Protein AF-A0A7J9D5D6-F1 (afdb_monomer_lite)

Secondary structure (DSSP, 8-state):
-HHHHHHHHHHHHHHHHHHHHHHHHHHHHHHHHHHHHHHHHHHHHHHHHHHHHHHHHHHHHHHHHHHHHHHHHHHHHHHHHHHHHHHHHHHHTT--------------------S-HHHHHHHHHHHHHHHHHTT---HHHHHHHHHHHHHHHHHTT-

Structure (mmCIF, N/CA/C/O backbone):
data_AF-A0A7J9D5D6-F1
#
_entry.id   AF-A0A7J9D5D6-F1
#
loop_
_atom_site.group_PDB
_atom_site.id
_atom_site.type_symbol
_atom_site.label_atom_id
_atom_site.label_alt_id
_atom_site.label_comp_id
_atom_site.label_asym_id
_atom_site.label_entity_id
_atom_site.label_seq_id
_atom_site.pdbx_PDB_ins_code
_atom_site.Cartn_x
_atom_site.Cartn_y
_atom_site.Cartn_z
_atom_site.occupancy
_atom_site.B_iso_or_equiv
_atom_site.auth_seq_id
_atom_site.auth_comp_id
_atom_site.auth_asym_id
_atom_site.auth_atom_id
_atom_site.pdbx_PDB_model_num
ATOM 1 N N . MET A 1 1 ? 45.156 4.021 -62.920 1.00 68.50 1 MET A N 1
ATOM 2 C CA . MET A 1 1 ? 44.769 5.184 -62.088 1.00 68.50 1 MET A CA 1
ATOM 3 C C . MET A 1 1 ? 43.267 5.137 -61.842 1.00 68.50 1 MET A C 1
ATOM 5 O O . MET A 1 1 ? 42.886 5.248 -60.689 1.00 68.50 1 MET A O 1
ATOM 9 N N . GLU A 1 2 ? 42.463 4.856 -62.876 1.00 79.81 2 GLU A N 1
ATOM 10 C CA . GLU A 1 2 ? 41.016 4.583 -62.776 1.00 79.81 2 GLU A CA 1
ATOM 11 C C . GLU A 1 2 ? 40.673 3.449 -61.789 1.00 79.81 2 GLU A C 1
ATOM 13 O O . GLU A 1 2 ? 39.944 3.683 -60.835 1.00 79.81 2 GLU A O 1
ATOM 18 N N . ASP A 1 3 ? 41.313 2.280 -61.910 1.00 87.81 3 ASP A N 1
ATOM 19 C CA . ASP A 1 3 ? 41.035 1.117 -61.040 1.00 87.81 3 ASP A CA 1
ATOM 20 C C . ASP A 1 3 ? 41.285 1.384 -59.542 1.00 87.81 3 ASP A C 1
ATOM 22 O O . ASP A 1 3 ? 40.641 0.809 -58.673 1.00 87.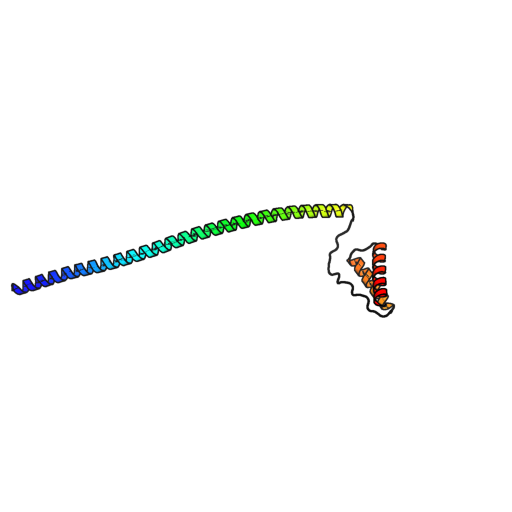81 3 ASP A O 1
ATOM 26 N N . ILE A 1 4 ? 42.231 2.274 -59.215 1.00 90.38 4 ILE A N 1
ATOM 27 C CA . ILE A 1 4 ? 42.529 2.645 -57.820 1.00 90.38 4 ILE A CA 1
ATOM 28 C C . ILE A 1 4 ? 41.413 3.524 -57.253 1.00 90.38 4 ILE A C 1
ATOM 30 O O . ILE A 1 4 ? 41.106 3.433 -56.068 1.00 90.38 4 ILE A O 1
ATOM 34 N N . LYS A 1 5 ? 40.817 4.372 -58.094 1.00 90.88 5 LYS A N 1
ATOM 35 C CA . LYS A 1 5 ? 39.723 5.255 -57.705 1.00 90.88 5 LYS A CA 1
ATOM 36 C C . LYS A 1 5 ? 38.448 4.457 -57.445 1.00 90.88 5 LYS A C 1
ATOM 38 O O . LYS A 1 5 ? 37.829 4.657 -56.415 1.00 90.88 5 LYS A O 1
ATOM 43 N N . GLU A 1 6 ? 38.137 3.492 -58.306 1.00 93.31 6 GLU A N 1
ATOM 44 C CA . GLU A 1 6 ? 36.998 2.587 -58.113 1.00 93.31 6 GLU A CA 1
ATOM 45 C C . GLU A 1 6 ? 37.116 1.780 -56.808 1.00 93.31 6 GLU A C 1
ATOM 47 O O . GLU A 1 6 ? 36.153 1.652 -56.054 1.00 93.31 6 GLU A O 1
ATOM 52 N N . VAL A 1 7 ? 38.322 1.295 -56.487 1.00 92.88 7 VAL A N 1
ATOM 53 C CA . VAL A 1 7 ? 38.584 0.622 -55.205 1.00 92.88 7 VAL A CA 1
ATOM 54 C C . VAL A 1 7 ? 38.430 1.580 -54.020 1.00 92.88 7 VAL A C 1
ATOM 56 O O . VAL A 1 7 ? 37.921 1.171 -52.978 1.00 92.88 7 VAL A O 1
ATOM 59 N N . LEU A 1 8 ? 38.863 2.838 -54.153 1.00 93.06 8 LEU A N 1
ATOM 60 C CA . LEU A 1 8 ? 38.735 3.845 -53.097 1.00 93.06 8 LEU A CA 1
ATOM 61 C C . LEU A 1 8 ? 37.264 4.192 -52.826 1.00 93.06 8 LEU A C 1
ATOM 63 O O . LEU A 1 8 ? 36.853 4.180 -51.668 1.00 93.06 8 LEU A O 1
ATOM 67 N N . ASP A 1 9 ? 36.485 4.420 -53.885 1.00 94.56 9 ASP A N 1
ATOM 68 C CA . ASP A 1 9 ? 35.054 4.727 -53.811 1.00 94.56 9 ASP A CA 1
ATOM 69 C C . ASP A 1 9 ? 34.297 3.562 -53.137 1.00 94.56 9 ASP A C 1
ATOM 71 O O . ASP A 1 9 ? 33.526 3.765 -52.200 1.00 94.56 9 ASP A O 1
ATOM 75 N N . GLY A 1 10 ? 34.613 2.312 -53.502 1.00 95.88 10 GLY A N 1
ATOM 76 C CA . GLY A 1 10 ? 34.020 1.132 -52.859 1.00 95.88 10 GLY A CA 1
ATOM 77 C C . GLY A 1 10 ? 34.381 0.970 -51.374 1.00 95.88 10 GLY A C 1
ATOM 78 O O . GLY A 1 10 ? 33.594 0.427 -50.593 1.00 95.88 10 GLY A O 1
ATOM 79 N N . VAL A 1 11 ? 35.559 1.441 -50.950 1.00 96.12 11 VAL A N 1
ATOM 80 C CA . VAL A 1 11 ? 35.945 1.472 -49.528 1.00 96.12 11 VAL A CA 1
ATOM 81 C C . VAL A 1 11 ? 35.191 2.571 -48.778 1.00 96.12 11 VAL A C 1
ATOM 83 O O . VAL A 1 11 ? 34.773 2.337 -47.644 1.00 96.12 11 VAL A O 1
ATOM 86 N N . GLU A 1 12 ? 34.994 3.740 -49.388 1.00 96.31 12 GLU A N 1
ATOM 87 C CA . GLU A 1 12 ? 34.241 4.852 -48.799 1.00 96.31 12 GLU A CA 1
ATOM 88 C C . GLU A 1 12 ? 32.774 4.467 -48.553 1.00 96.31 12 GLU A C 1
ATOM 90 O O . GLU A 1 12 ? 32.296 4.582 -47.421 1.00 96.31 12 GLU A O 1
ATOM 95 N N . ASP A 1 13 ? 32.119 3.857 -49.545 1.00 96.88 13 ASP A N 1
ATOM 96 C CA . ASP A 1 13 ? 30.754 3.328 -49.418 1.00 96.88 13 ASP A CA 1
ATOM 97 C C . ASP A 1 13 ? 30.643 2.273 -48.304 1.00 96.88 13 ASP A C 1
ATOM 99 O O . ASP A 1 13 ? 29.701 2.266 -47.505 1.00 96.88 13 ASP A O 1
ATOM 103 N N . CYS A 1 14 ? 31.633 1.379 -48.209 1.00 96.62 14 CYS A N 1
ATOM 104 C CA . CYS A 1 14 ? 31.679 0.352 -47.170 1.00 96.62 14 CYS A CA 1
ATOM 105 C C . CYS A 1 14 ? 31.800 0.966 -45.766 1.00 96.62 14 CYS A C 1
ATOM 107 O O . CYS A 1 14 ? 31.120 0.535 -44.828 1.00 96.62 14 CYS A O 1
ATOM 109 N N . ILE A 1 15 ? 32.635 2.000 -45.623 1.00 97.62 15 ILE A N 1
ATOM 110 C CA . ILE A 1 15 ? 32.805 2.740 -44.371 1.00 97.62 15 ILE A CA 1
ATOM 111 C C . ILE A 1 15 ? 31.499 3.433 -43.979 1.00 97.62 15 ILE A C 1
ATOM 113 O O . ILE A 1 15 ? 31.109 3.372 -42.811 1.00 97.62 15 ILE A O 1
ATOM 117 N N . ASP A 1 16 ? 30.817 4.082 -44.917 1.00 97.69 16 ASP A N 1
ATOM 118 C CA . ASP A 1 16 ? 29.585 4.811 -44.624 1.00 97.69 16 ASP A CA 1
ATOM 119 C C . ASP A 1 16 ? 28.424 3.882 -44.268 1.00 97.69 16 ASP A C 1
ATOM 121 O O . ASP A 1 16 ? 27.741 4.126 -43.265 1.00 97.69 16 ASP A O 1
ATOM 125 N N . ASN A 1 17 ? 28.288 2.752 -44.966 1.00 97.81 17 ASN A N 1
ATOM 126 C CA . ASN A 1 17 ? 27.352 1.697 -44.586 1.00 97.81 17 ASN A CA 1
ATOM 127 C C . ASN A 1 17 ? 27.656 1.147 -43.180 1.00 97.81 17 ASN A C 1
ATOM 129 O O . ASN A 1 17 ? 26.749 0.970 -42.366 1.00 97.81 17 ASN A O 1
ATOM 133 N N . TRP A 1 18 ? 28.930 0.918 -42.841 1.00 97.94 18 TRP A N 1
ATOM 134 C CA . TRP A 1 18 ? 29.288 0.430 -41.506 1.00 97.94 18 TRP A CA 1
ATOM 135 C C . TRP A 1 18 ? 28.998 1.458 -40.404 1.00 97.94 18 TRP A C 1
ATOM 137 O O . TRP A 1 18 ? 28.500 1.099 -39.333 1.00 97.94 18 TRP A O 1
ATOM 147 N N . LYS A 1 19 ? 29.238 2.752 -40.663 1.00 98.06 19 LYS A N 1
ATOM 148 C CA . LYS A 1 19 ? 28.855 3.831 -39.738 1.00 98.06 19 LYS A CA 1
ATOM 149 C C . LYS A 1 19 ? 27.345 3.854 -39.507 1.00 98.06 19 LYS A C 1
ATOM 151 O O . LYS A 1 19 ? 26.919 4.069 -38.374 1.00 98.06 19 LYS A O 1
ATOM 156 N N . GLU A 1 20 ? 26.544 3.671 -40.554 1.00 98.12 20 GLU A N 1
ATOM 157 C CA . GLU A 1 20 ? 25.084 3.631 -40.449 1.00 98.12 20 GLU A CA 1
ATOM 158 C C . GLU A 1 20 ? 24.611 2.427 -39.635 1.00 98.12 20 GLU A C 1
ATOM 160 O O . GLU A 1 20 ? 23.939 2.613 -38.621 1.00 98.12 20 GLU A O 1
ATOM 165 N N . GLN A 1 21 ? 25.086 1.224 -39.964 1.00 98.12 21 GLN A N 1
ATOM 166 C CA . GLN A 1 21 ? 24.773 0.010 -39.205 1.00 98.12 21 GLN A CA 1
ATOM 167 C C . GLN A 1 21 ? 25.162 0.127 -37.727 1.00 98.12 21 GLN A C 1
ATOM 169 O O . GLN A 1 21 ? 24.401 -0.276 -36.846 1.00 98.12 21 GLN A O 1
ATOM 174 N N . SER A 1 22 ? 26.331 0.704 -37.431 1.00 97.62 22 SER A N 1
ATOM 175 C CA . SER A 1 22 ? 26.756 0.925 -36.050 1.00 97.62 22 SER A CA 1
ATOM 176 C C . SER A 1 22 ? 25.849 1.918 -35.323 1.00 97.62 22 SER A C 1
ATOM 178 O O . SER A 1 22 ? 25.565 1.706 -34.142 1.00 97.62 22 SER A O 1
ATOM 180 N N . ARG A 1 23 ? 25.406 2.998 -35.981 1.00 98.50 23 ARG A N 1
ATOM 181 C CA . ARG A 1 23 ? 24.472 3.966 -35.381 1.00 98.50 23 ARG A CA 1
ATOM 182 C C . ARG A 1 23 ? 23.127 3.319 -35.089 1.00 98.50 23 ARG A C 1
ATOM 184 O O . ARG A 1 23 ? 22.619 3.479 -33.981 1.00 98.50 23 ARG A O 1
ATOM 191 N N . ASP A 1 24 ? 22.590 2.565 -36.039 1.00 98.44 24 ASP A N 1
ATOM 192 C CA . ASP A 1 24 ? 21.295 1.904 -35.896 1.00 98.44 24 ASP A CA 1
ATOM 193 C C . ASP A 1 24 ? 21.326 0.833 -34.810 1.00 98.44 24 ASP A C 1
ATOM 195 O O . ASP A 1 24 ? 20.423 0.774 -33.977 1.00 98.44 24 ASP A O 1
ATOM 199 N N . TYR A 1 25 ? 22.401 0.044 -34.744 1.00 98.38 25 TYR A N 1
ATOM 200 C CA . TYR A 1 25 ? 22.587 -0.940 -33.682 1.00 98.38 25 TYR A CA 1
ATOM 201 C C . TYR A 1 25 ? 22.614 -0.286 -32.295 1.00 98.38 25 TYR A C 1
ATOM 203 O O . TYR A 1 25 ? 21.920 -0.735 -31.379 1.00 98.38 25 TYR A O 1
ATOM 211 N N . VAL A 1 26 ? 23.386 0.796 -32.133 1.00 98.44 26 VAL A N 1
ATOM 212 C CA . VAL A 1 26 ? 23.458 1.534 -30.862 1.00 98.44 26 VAL A CA 1
ATOM 213 C C . VAL A 1 26 ? 22.099 2.126 -30.504 1.00 98.44 26 VAL A C 1
ATOM 215 O O . VAL A 1 26 ? 21.670 1.997 -29.359 1.00 98.44 26 VAL A O 1
ATOM 218 N N . LYS A 1 27 ? 21.403 2.723 -31.475 1.00 98.56 27 LYS A N 1
ATOM 219 C CA . LYS A 1 27 ? 20.076 3.304 -31.274 1.00 98.56 27 LYS A CA 1
ATOM 220 C C . LYS A 1 27 ? 19.064 2.247 -30.837 1.00 98.56 27 LYS A C 1
ATOM 222 O O . LYS A 1 27 ? 18.437 2.409 -29.800 1.00 98.56 27 LYS A O 1
ATOM 227 N N . MET A 1 28 ? 18.975 1.132 -31.559 1.00 98.38 28 MET A N 1
ATOM 228 C CA . MET A 1 28 ? 18.036 0.052 -31.254 1.00 98.38 28 MET A CA 1
ATOM 229 C C . MET A 1 28 ? 18.319 -0.593 -29.890 1.00 98.38 28 MET A C 1
ATOM 231 O O . MET A 1 28 ? 17.394 -0.908 -29.141 1.00 98.38 28 MET A O 1
ATOM 235 N N . SER A 1 29 ? 19.597 -0.761 -29.540 1.00 98.38 29 SER A N 1
ATOM 236 C CA . SER A 1 29 ? 20.006 -1.259 -28.223 1.00 98.38 29 SER A CA 1
ATOM 237 C C . SER A 1 29 ? 19.619 -0.291 -27.097 1.00 98.38 29 SER A C 1
ATOM 239 O O . SER A 1 29 ? 19.105 -0.716 -26.056 1.00 98.38 29 SER A O 1
ATOM 241 N N . LEU A 1 30 ? 19.823 1.013 -27.308 1.00 98.56 30 LEU A N 1
ATOM 242 C CA . LEU A 1 30 ? 19.474 2.045 -26.336 1.00 98.56 30 LEU A CA 1
ATOM 243 C C . LEU A 1 30 ? 17.958 2.159 -26.154 1.00 98.56 30 LEU A C 1
ATOM 245 O O . LEU A 1 30 ? 17.500 2.148 -25.015 1.00 98.56 30 LEU A O 1
ATOM 249 N N . ASP A 1 31 ? 17.198 2.189 -27.250 1.00 98.62 31 ASP A N 1
ATOM 250 C CA . ASP A 1 31 ? 15.733 2.229 -27.233 1.00 98.62 31 ASP A CA 1
ATOM 251 C C . ASP A 1 31 ? 15.177 1.005 -26.488 1.00 98.62 31 ASP A C 1
ATOM 253 O O . ASP A 1 31 ? 14.414 1.151 -25.535 1.00 98.62 31 ASP A O 1
ATOM 257 N N . SER A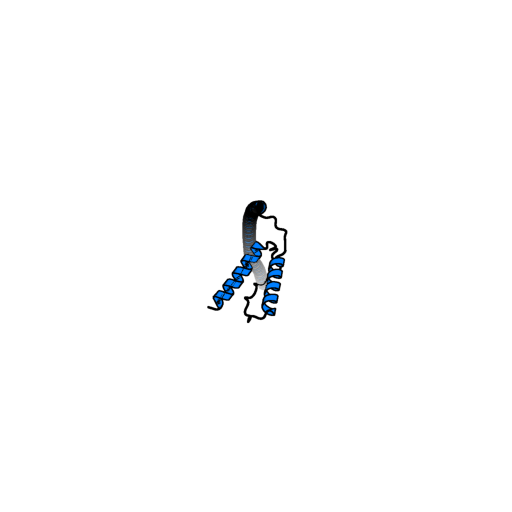 1 32 ? 15.666 -0.204 -26.799 1.00 98.50 32 SER A N 1
ATOM 258 C CA . SER A 1 32 ? 15.249 -1.424 -26.089 1.00 98.50 32 SER A CA 1
ATOM 259 C C . SER A 1 32 ? 15.588 -1.396 -24.595 1.00 98.50 32 SER A C 1
ATOM 261 O O . SER A 1 32 ? 14.826 -1.899 -23.765 1.00 98.50 32 SER A O 1
ATOM 263 N N . THR A 1 33 ? 16.741 -0.834 -24.229 1.00 98.38 33 THR A N 1
ATOM 264 C CA . THR A 1 33 ? 17.132 -0.694 -22.819 1.00 98.38 33 THR A CA 1
ATOM 265 C C . THR A 1 33 ? 16.248 0.326 -22.104 1.00 98.38 33 THR A C 1
ATOM 267 O O . THR A 1 33 ? 15.838 0.088 -20.967 1.00 98.38 33 THR A O 1
ATOM 270 N N . MET A 1 34 ? 15.918 1.431 -22.771 1.00 98.50 34 MET A N 1
ATOM 271 C CA . MET A 1 34 ? 15.042 2.471 -22.244 1.00 98.50 34 MET A CA 1
ATOM 272 C C . MET A 1 34 ? 13.615 1.955 -22.040 1.00 98.50 34 MET A C 1
ATOM 274 O O . MET A 1 34 ? 13.028 2.198 -20.987 1.00 98.50 34 MET A O 1
ATOM 278 N N . ASP A 1 35 ? 13.085 1.178 -22.984 1.00 98.56 35 ASP A N 1
ATOM 279 C CA . ASP A 1 35 ? 11.762 0.558 -22.869 1.00 98.56 35 ASP A CA 1
ATOM 280 C C . ASP A 1 35 ? 11.675 -0.357 -21.643 1.00 98.56 35 ASP A C 1
ATOM 282 O O . ASP A 1 35 ? 10.759 -0.228 -20.830 1.00 98.56 35 ASP A O 1
ATOM 286 N N . LYS A 1 36 ? 12.683 -1.217 -21.440 1.00 98.56 36 LYS A N 1
ATOM 287 C CA . LYS A 1 36 ? 12.758 -2.098 -20.261 1.00 98.56 36 LYS A CA 1
ATOM 288 C C . LYS A 1 36 ? 12.861 -1.313 -18.953 1.00 98.56 36 LYS A C 1
ATOM 290 O O . LYS A 1 36 ? 12.243 -1.691 -17.959 1.00 98.56 36 LYS A O 1
ATOM 295 N N . LEU A 1 37 ? 13.642 -0.230 -18.929 1.00 98.62 37 LEU A N 1
ATOM 296 C CA . LEU A 1 37 ? 13.745 0.638 -17.753 1.00 98.62 37 LEU A CA 1
ATOM 297 C C . LEU A 1 37 ? 12.413 1.316 -17.438 1.00 98.62 37 LEU A C 1
ATOM 299 O O . LEU A 1 37 ? 12.008 1.341 -16.278 1.00 98.62 37 LEU A O 1
ATOM 303 N N . ASN A 1 38 ? 11.718 1.822 -18.455 1.00 98.69 38 ASN A N 1
ATOM 304 C CA . ASN A 1 38 ? 10.407 2.442 -18.298 1.00 98.69 38 ASN A CA 1
ATOM 305 C C . ASN A 1 38 ? 9.366 1.441 -17.791 1.00 98.69 38 ASN A C 1
ATOM 307 O O . ASN A 1 38 ? 8.590 1.770 -16.894 1.00 98.69 38 ASN A O 1
ATOM 311 N N . GLU A 1 39 ? 9.357 0.219 -18.324 1.00 98.62 39 GLU A N 1
ATOM 312 C CA . GLU A 1 39 ? 8.472 -0.853 -17.863 1.00 98.62 39 GLU A CA 1
ATOM 313 C C . GLU A 1 39 ? 8.721 -1.179 -16.385 1.00 98.62 39 GLU A C 1
ATOM 315 O O . GLU A 1 39 ? 7.791 -1.152 -15.575 1.00 98.62 39 GLU A O 1
ATOM 320 N N . LEU A 1 40 ? 9.984 -1.402 -16.003 1.00 98.56 40 LEU A N 1
ATOM 321 C CA . LEU A 1 40 ? 10.358 -1.676 -14.615 1.00 98.56 40 LEU A CA 1
ATOM 322 C C . LEU A 1 40 ? 9.998 -0.515 -13.686 1.00 98.56 40 LEU A C 1
ATOM 324 O O . LEU A 1 40 ? 9.435 -0.743 -12.614 1.00 98.56 40 LEU A O 1
ATOM 328 N N . PHE A 1 41 ? 10.295 0.719 -14.093 1.00 98.62 41 PHE A N 1
ATOM 329 C CA . PHE A 1 41 ? 10.003 1.911 -13.305 1.00 98.62 41 PHE A CA 1
ATOM 330 C C . PHE A 1 41 ? 8.501 2.076 -13.075 1.00 98.62 41 PHE A C 1
ATOM 332 O O . PHE A 1 41 ? 8.074 2.293 -11.942 1.00 98.62 41 PHE A O 1
ATOM 339 N N . ASN A 1 42 ? 7.690 1.907 -14.120 1.00 98.50 42 ASN A N 1
ATOM 340 C CA . ASN A 1 42 ? 6.237 1.984 -14.012 1.00 98.50 42 ASN A CA 1
ATOM 341 C C . ASN A 1 42 ? 5.667 0.864 -13.143 1.00 98.50 42 ASN A C 1
ATOM 343 O O . ASN A 1 42 ? 4.917 1.157 -12.221 1.00 98.50 42 ASN A O 1
ATOM 347 N N . SER A 1 43 ? 6.109 -0.381 -13.338 1.00 98.62 43 SER A N 1
ATOM 348 C CA . SER A 1 43 ? 5.712 -1.505 -12.479 1.00 98.62 43 SER A CA 1
ATOM 349 C C . SER A 1 43 ? 6.054 -1.247 -11.005 1.00 98.62 43 SER A C 1
ATOM 351 O O . SER A 1 43 ? 5.258 -1.535 -10.113 1.00 98.62 43 SER A O 1
ATOM 353 N N . HIS A 1 44 ? 7.236 -0.696 -10.717 1.00 98.50 44 HIS A N 1
ATOM 354 C CA . HIS A 1 44 ? 7.614 -0.340 -9.348 1.00 98.50 44 HIS A CA 1
ATOM 355 C C . HIS A 1 44 ? 6.764 0.800 -8.787 1.00 98.50 44 HIS A C 1
ATOM 357 O O . HIS A 1 44 ? 6.332 0.715 -7.640 1.00 98.50 44 HIS A O 1
ATOM 363 N N . ARG A 1 45 ? 6.513 1.843 -9.585 1.00 98.69 45 ARG A N 1
ATOM 364 C CA . ARG A 1 45 ? 5.640 2.966 -9.227 1.00 98.69 45 ARG A CA 1
ATOM 365 C C . ARG A 1 45 ? 4.231 2.475 -8.885 1.00 98.69 45 ARG A C 1
ATOM 367 O O . ARG A 1 45 ? 3.717 2.849 -7.837 1.00 98.69 45 ARG A O 1
ATOM 374 N N . ASP A 1 46 ? 3.652 1.608 -9.711 1.00 98.62 46 ASP A N 1
ATOM 375 C CA . ASP A 1 46 ? 2.306 1.059 -9.509 1.00 98.62 46 ASP A CA 1
ATOM 376 C C . ASP A 1 46 ? 2.235 0.211 -8.228 1.00 98.62 46 ASP A C 1
ATOM 378 O O . ASP A 1 46 ? 1.387 0.455 -7.375 1.00 98.62 46 ASP A O 1
ATOM 382 N N . LYS A 1 47 ? 3.206 -0.685 -8.000 1.00 98.69 47 LYS A N 1
ATOM 383 C CA . LYS A 1 47 ? 3.297 -1.460 -6.745 1.00 98.69 47 LYS A CA 1
ATOM 384 C C . LYS A 1 47 ? 3.432 -0.580 -5.503 1.00 98.69 47 LYS A C 1
ATOM 386 O O . LYS A 1 47 ? 2.992 -0.963 -4.419 1.00 98.69 47 LYS A O 1
ATOM 391 N N . LEU A 1 48 ? 4.110 0.561 -5.621 1.00 98.62 48 LEU A N 1
ATOM 392 C CA . LEU A 1 48 ? 4.292 1.485 -4.506 1.00 98.62 48 LEU A CA 1
ATOM 393 C C . LEU A 1 48 ? 2.989 2.229 -4.188 1.00 98.62 48 LEU A C 1
ATOM 395 O O . LEU A 1 48 ? 2.680 2.396 -3.011 1.00 98.62 48 LEU A O 1
ATOM 399 N N . LEU A 1 49 ? 2.218 2.597 -5.217 1.00 98.56 49 LEU A N 1
ATOM 400 C CA . LEU A 1 49 ? 0.873 3.158 -5.068 1.00 98.56 49 LEU A CA 1
ATOM 401 C C . LEU A 1 49 ? -0.075 2.151 -4.407 1.00 98.56 49 LEU A C 1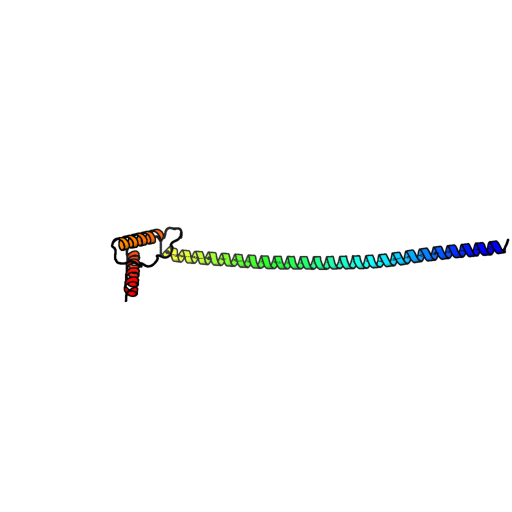
ATOM 403 O O . LEU A 1 49 ? -0.644 2.463 -3.369 1.00 98.56 49 LEU A O 1
ATOM 407 N N . GLU A 1 50 ? -0.139 0.912 -4.904 1.00 98.62 50 GLU A N 1
ATOM 408 C CA . GLU A 1 50 ? -0.982 -0.145 -4.318 1.00 98.62 50 GLU A CA 1
ATOM 409 C C . GLU A 1 50 ? -0.666 -0.394 -2.836 1.00 98.62 50 GLU A C 1
ATOM 411 O O . GLU A 1 50 ? -1.561 -0.551 -2.004 1.00 98.62 50 GLU A O 1
ATOM 416 N N . ARG A 1 51 ? 0.62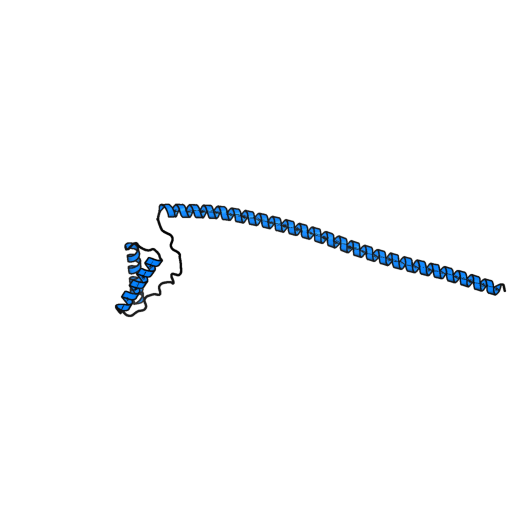4 -0.413 -2.476 1.00 98.62 51 ARG A N 1
ATOM 417 C CA . ARG A 1 51 ? 1.051 -0.551 -1.076 1.00 98.62 51 ARG A CA 1
ATOM 418 C C . ARG A 1 51 ? 0.649 0.645 -0.223 1.00 98.62 51 ARG A C 1
ATOM 420 O O . ARG A 1 51 ? 0.366 0.452 0.957 1.00 98.62 51 ARG A O 1
ATOM 427 N N . ASN A 1 52 ? 0.682 1.850 -0.784 1.00 98.62 52 ASN A N 1
ATOM 428 C CA . ASN A 1 52 ? 0.293 3.060 -0.075 1.00 98.62 52 ASN A CA 1
ATOM 429 C C . ASN A 1 52 ? -1.214 3.057 0.209 1.00 98.62 52 ASN A C 1
ATOM 431 O O . ASN A 1 52 ? -1.607 3.251 1.356 1.00 98.62 52 ASN A O 1
ATOM 435 N N . ASP A 1 53 ? -2.026 2.711 -0.790 1.00 98.62 53 ASP A N 1
ATOM 436 C CA . ASP A 1 53 ? -3.480 2.580 -0.651 1.00 98.62 53 ASP A CA 1
ATOM 437 C C . ASP A 1 53 ? -3.846 1.494 0.375 1.00 98.62 53 ASP A C 1
ATOM 439 O O . ASP A 1 53 ? -4.702 1.690 1.240 1.00 98.62 53 ASP A O 1
ATOM 443 N N . ALA A 1 54 ? -3.151 0.350 0.342 1.00 98.69 54 ALA A N 1
ATOM 444 C CA . ALA A 1 54 ? -3.347 -0.718 1.320 1.00 98.69 54 ALA A CA 1
ATOM 445 C C . ALA A 1 54 ? -2.984 -0.279 2.749 1.00 98.69 54 ALA A C 1
ATOM 447 O O . ALA A 1 54 ? -3.678 -0.638 3.702 1.00 98.69 54 ALA A O 1
ATOM 448 N N . LEU A 1 55 ? -1.907 0.494 2.912 1.00 98.69 55 LEU A N 1
ATOM 449 C CA . LEU A 1 55 ? -1.485 1.010 4.212 1.00 98.69 55 LEU A CA 1
ATOM 450 C C . LEU A 1 55 ? -2.480 2.038 4.758 1.00 98.69 55 LEU A C 1
ATOM 452 O O . LEU A 1 55 ? -2.811 1.991 5.942 1.00 98.69 55 LEU A O 1
ATOM 456 N N . GLU A 1 56 ? -2.995 2.919 3.902 1.00 98.62 56 GLU A N 1
ATOM 457 C CA . GLU A 1 56 ? -4.041 3.874 4.265 1.00 98.62 56 GLU A CA 1
ATOM 458 C C . GLU A 1 56 ? -5.318 3.151 4.717 1.00 98.62 56 GLU A C 1
ATOM 460 O O . GLU A 1 56 ? -5.849 3.446 5.790 1.00 98.62 56 GLU A O 1
ATOM 465 N N . ALA A 1 57 ? -5.747 2.121 3.982 1.00 98.62 57 ALA A N 1
ATOM 466 C CA . ALA A 1 57 ? -6.895 1.302 4.362 1.00 98.62 57 ALA A CA 1
ATOM 467 C C . ALA A 1 57 ? -6.693 0.593 5.716 1.00 98.62 57 ALA A C 1
ATOM 469 O O . ALA A 1 57 ? -7.597 0.583 6.555 1.00 98.62 57 ALA A O 1
ATOM 470 N N . MET A 1 58 ? -5.503 0.033 5.967 1.00 98.62 58 MET A N 1
ATOM 471 C CA . MET A 1 58 ? -5.178 -0.578 7.263 1.00 98.62 58 MET A CA 1
ATOM 472 C C . MET A 1 58 ? -5.199 0.446 8.400 1.00 98.62 58 MET A C 1
ATOM 474 O O . MET A 1 58 ? -5.697 0.144 9.484 1.00 98.62 58 MET A O 1
ATOM 478 N N . MET A 1 59 ? -4.690 1.656 8.163 1.00 98.56 59 MET A N 1
ATOM 479 C CA . MET A 1 59 ? -4.691 2.730 9.153 1.00 98.56 59 MET A CA 1
ATOM 480 C C . MET A 1 59 ? -6.115 3.185 9.490 1.00 98.56 59 MET A C 1
ATOM 482 O O . MET A 1 59 ? -6.431 3.352 10.668 1.00 98.56 59 MET A O 1
ATOM 486 N N . MET A 1 60 ? -6.990 3.318 8.489 1.00 98.31 60 MET A N 1
ATOM 487 C CA . MET A 1 60 ? -8.407 3.623 8.707 1.00 98.31 60 MET A CA 1
ATOM 488 C C . MET A 1 60 ? -9.102 2.527 9.521 1.00 98.31 60 MET A C 1
ATOM 490 O O . MET A 1 60 ? -9.769 2.832 10.507 1.00 98.31 60 MET A O 1
ATOM 494 N N . ALA A 1 61 ? -8.899 1.254 9.167 1.00 98.56 61 ALA A N 1
ATOM 495 C CA . ALA A 1 61 ? -9.489 0.127 9.890 1.00 98.56 61 ALA A CA 1
ATOM 496 C C . ALA A 1 61 ? -9.004 0.047 11.348 1.00 98.56 61 ALA A C 1
ATOM 498 O O . ALA A 1 61 ? -9.798 -0.196 12.258 1.00 98.56 61 ALA A O 1
ATOM 499 N N . LEU A 1 62 ? -7.709 0.285 11.585 1.00 98.50 62 LEU A N 1
ATOM 500 C CA . LEU A 1 62 ? -7.140 0.327 12.931 1.00 98.50 62 LEU A CA 1
ATOM 501 C C . LEU A 1 62 ? -7.719 1.483 13.750 1.00 98.50 62 LEU A C 1
ATOM 503 O O . LEU A 1 62 ? -8.051 1.295 14.921 1.00 98.50 62 LEU A O 1
ATOM 507 N N . ASN A 1 63 ? -7.843 2.667 13.148 1.00 98.31 63 ASN A N 1
ATOM 508 C CA . ASN A 1 63 ? -8.404 3.833 13.818 1.00 98.31 63 ASN A CA 1
ATOM 509 C C . ASN A 1 63 ? -9.873 3.601 14.197 1.00 98.31 63 ASN A C 1
ATOM 511 O O . ASN A 1 63 ? -10.242 3.818 15.347 1.00 98.31 63 ASN A O 1
ATOM 515 N N . GLU A 1 64 ? -10.678 3.069 13.274 1.00 98.19 64 GLU A N 1
ATOM 516 C CA . GLU A 1 64 ? -12.082 2.725 13.522 1.00 98.19 64 GLU A CA 1
ATOM 517 C C . GLU A 1 64 ? -12.220 1.700 14.658 1.00 98.19 64 GLU A C 1
ATOM 519 O O . GLU A 1 64 ? -12.963 1.913 15.616 1.00 98.19 64 GLU A O 1
ATOM 524 N N . GLY A 1 65 ? -11.437 0.615 14.616 1.00 98.31 65 GLY A N 1
ATOM 525 C CA . GLY A 1 65 ? -11.432 -0.397 15.675 1.00 98.31 65 GLY A CA 1
ATOM 526 C C . GLY A 1 65 ? -10.996 0.161 17.034 1.00 98.31 65 GLY A C 1
ATOM 527 O O . GLY A 1 65 ? -11.563 -0.197 18.070 1.00 98.31 65 GLY A O 1
ATOM 528 N N . THR A 1 66 ? -10.029 1.080 17.038 1.00 98.19 66 THR A N 1
ATOM 529 C CA . THR A 1 66 ? -9.567 1.760 18.256 1.00 98.19 66 THR A CA 1
ATOM 530 C C . THR A 1 66 ? -10.658 2.665 18.824 1.00 98.19 66 THR A C 1
ATOM 532 O O . THR A 1 66 ? -10.915 2.620 20.028 1.00 98.19 66 THR A O 1
ATOM 535 N N . MET A 1 67 ? -11.345 3.441 17.980 1.00 98.38 67 MET A N 1
ATOM 536 C CA . MET A 1 67 ? -12.457 4.300 18.397 1.00 98.38 67 MET A CA 1
ATOM 537 C C . MET A 1 67 ? -13.616 3.478 18.965 1.00 98.38 67 MET A C 1
ATOM 539 O O . MET A 1 67 ? -14.076 3.769 20.067 1.00 98.38 67 MET A O 1
ATOM 543 N N . ALA A 1 68 ? -14.022 2.406 18.280 1.00 98.25 68 ALA A N 1
ATOM 544 C CA . ALA A 1 68 ? -15.078 1.511 18.749 1.00 98.25 68 ALA A CA 1
ATOM 545 C C . ALA A 1 68 ? -14.739 0.879 20.111 1.00 98.25 68 ALA A C 1
ATOM 547 O O . ALA A 1 68 ? -15.565 0.880 21.023 1.00 98.25 68 ALA A O 1
ATOM 548 N N . THR A 1 69 ? -13.502 0.400 20.279 1.00 98.31 69 THR A N 1
ATOM 549 C CA . THR A 1 69 ? -13.035 -0.179 21.551 1.00 98.31 69 THR A CA 1
ATOM 550 C C . THR A 1 69 ? -13.002 0.867 22.663 1.00 98.31 69 THR A C 1
ATOM 552 O O . THR A 1 69 ? -13.423 0.590 23.782 1.00 98.31 69 THR A O 1
ATOM 555 N N . THR A 1 70 ? -12.538 2.080 22.355 1.00 98.31 70 THR A N 1
ATOM 556 C CA . THR A 1 70 ? -12.489 3.186 23.321 1.00 98.31 70 THR A CA 1
ATOM 557 C C . THR A 1 70 ? -13.894 3.556 23.789 1.00 98.31 70 THR A C 1
ATOM 559 O O . THR A 1 70 ? -14.113 3.671 24.990 1.00 98.31 70 THR A O 1
ATOM 562 N N . MET A 1 71 ? -14.860 3.662 22.870 1.00 97.81 71 MET A N 1
ATOM 563 C CA . MET A 1 71 ? -16.256 3.938 23.219 1.00 97.81 71 MET A CA 1
ATOM 564 C C . MET A 1 71 ? -16.856 2.832 24.088 1.00 97.81 71 MET A C 1
ATOM 566 O O . MET A 1 71 ? -17.456 3.133 25.115 1.00 97.81 71 MET A O 1
ATOM 570 N N . ALA A 1 72 ? -16.654 1.563 23.720 1.00 98.06 72 ALA A N 1
ATOM 571 C CA . ALA A 1 72 ? -17.145 0.433 24.505 1.00 98.06 72 ALA A CA 1
ATOM 572 C C . ALA A 1 72 ? -16.571 0.439 25.930 1.00 98.06 72 ALA A C 1
ATOM 574 O O . ALA A 1 72 ? -17.318 0.283 26.892 1.00 98.06 72 ALA A O 1
ATOM 575 N N . LEU A 1 73 ? -15.263 0.678 26.076 1.00 98.25 73 LEU A N 1
ATOM 576 C CA . LEU A 1 73 ? -14.623 0.777 27.387 1.00 98.25 73 LEU A CA 1
ATOM 577 C C . LEU A 1 73 ? -15.181 1.945 28.207 1.00 98.25 73 LEU A C 1
ATOM 579 O O . LEU A 1 73 ? -15.515 1.743 29.371 1.00 98.25 73 LEU A O 1
ATOM 583 N N . SER A 1 74 ? -15.340 3.131 27.611 1.00 98.06 74 SER A N 1
ATOM 584 C CA . SER A 1 74 ? -15.954 4.281 28.288 1.00 98.06 74 SER A CA 1
ATOM 585 C C . SER A 1 74 ? -17.357 3.958 28.805 1.00 98.06 74 SER A C 1
ATOM 587 O O . SER A 1 74 ? -17.629 4.206 29.974 1.00 98.06 74 SER A O 1
ATOM 589 N N . THR A 1 75 ? -18.207 3.321 27.995 1.00 97.94 75 THR A N 1
ATOM 590 C CA . THR A 1 75 ? -19.546 2.895 28.433 1.00 97.94 75 THR A CA 1
ATOM 591 C C . THR A 1 75 ? -19.483 1.894 29.586 1.00 97.94 75 THR A C 1
ATOM 593 O O . THR A 1 75 ? -20.185 2.065 30.577 1.00 97.94 75 THR A O 1
ATOM 596 N N . THR A 1 76 ? -18.608 0.884 29.520 1.00 97.94 76 THR A N 1
ATOM 597 C CA . THR A 1 76 ? -18.479 -0.087 30.623 1.00 97.94 76 THR A CA 1
ATOM 598 C C . THR A 1 76 ? -17.966 0.546 31.916 1.00 97.94 76 THR A C 1
ATOM 600 O O . THR A 1 76 ? -18.362 0.127 32.999 1.00 97.94 76 THR A O 1
ATOM 603 N N . ILE A 1 77 ? -17.096 1.558 31.823 1.00 97.94 77 ILE A N 1
ATOM 604 C CA . ILE A 1 77 ? -16.617 2.302 32.993 1.00 97.94 77 ILE A CA 1
ATOM 605 C C . ILE A 1 77 ? -17.781 3.067 33.625 1.00 97.94 77 ILE A C 1
ATOM 607 O O . ILE A 1 77 ? -17.976 2.948 34.829 1.00 97.94 77 ILE A O 1
ATOM 611 N N . GLU A 1 78 ? -18.583 3.778 32.830 1.00 97.25 78 GLU A N 1
ATOM 612 C CA . GLU A 1 78 ? -19.766 4.499 33.322 1.00 97.25 78 GLU A CA 1
ATOM 613 C C . GLU A 1 78 ? -20.770 3.552 34.008 1.00 97.25 78 GLU A C 1
ATOM 615 O O . GLU A 1 78 ? -21.265 3.850 35.095 1.00 97.25 78 GLU A O 1
ATOM 620 N N . GLU A 1 79 ? -21.038 2.382 33.421 1.00 96.69 79 GLU A N 1
ATOM 621 C CA . GLU A 1 79 ? -21.918 1.363 34.014 1.00 96.69 79 GLU A CA 1
ATOM 622 C C . GLU A 1 79 ? -21.383 0.845 35.360 1.00 96.69 79 GLU A C 1
ATOM 624 O O . GLU A 1 79 ? -22.132 0.766 36.339 1.00 96.69 79 GLU A O 1
ATOM 629 N N . LEU A 1 80 ? -20.083 0.542 35.434 1.00 96.81 80 LEU A N 1
ATOM 630 C CA . LEU A 1 80 ? -19.434 0.078 36.663 1.00 96.81 80 LEU A CA 1
ATOM 631 C C . LEU A 1 80 ? -19.401 1.159 37.747 1.00 96.81 80 LEU A C 1
ATOM 633 O O . LEU A 1 80 ? -19.581 0.849 38.925 1.00 96.81 80 LEU A O 1
ATOM 637 N N . GLU A 1 81 ? -19.192 2.424 37.379 1.00 96.50 81 GLU A N 1
ATOM 638 C CA . GLU A 1 81 ? -19.259 3.553 38.311 1.00 96.50 81 GLU A CA 1
ATOM 639 C C . GLU A 1 81 ? -20.665 3.694 38.917 1.00 96.50 81 GLU A C 1
ATOM 641 O O . GLU A 1 81 ? -20.800 3.906 40.127 1.00 96.50 81 GLU A O 1
ATOM 646 N N . VAL A 1 82 ? -21.718 3.499 38.113 1.00 95.75 82 VAL A N 1
ATOM 647 C CA . VAL A 1 82 ? -23.112 3.490 38.589 1.00 95.75 82 VAL A CA 1
ATOM 648 C C . VAL A 1 82 ? -23.380 2.303 39.523 1.00 95.75 82 VAL A C 1
ATOM 650 O O . VAL A 1 82 ? -23.964 2.486 40.596 1.00 95.75 82 VAL A O 1
ATOM 653 N N . GLU A 1 83 ? -22.945 1.093 39.163 1.00 94.12 83 GLU A N 1
ATOM 654 C CA . GLU A 1 83 ? -23.124 -0.110 39.991 1.00 94.12 83 GLU A CA 1
ATOM 655 C C . GLU A 1 83 ? -22.370 -0.010 41.329 1.00 94.12 83 GLU A C 1
ATOM 657 O O . GLU A 1 83 ? -22.894 -0.392 42.385 1.00 94.12 83 GLU A O 1
ATOM 662 N N . LEU A 1 84 ? -21.165 0.567 41.312 1.00 94.31 84 LEU A N 1
ATOM 663 C CA . LEU A 1 84 ? -20.379 0.846 42.510 1.00 94.31 84 LEU A CA 1
ATOM 664 C C . LEU A 1 84 ? -21.108 1.834 43.430 1.00 94.31 84 LEU A C 1
ATOM 666 O O . LEU A 1 84 ? -21.212 1.578 44.631 1.00 94.31 84 LEU A O 1
ATOM 670 N N . ALA A 1 85 ? -21.648 2.927 42.884 1.00 92.50 85 ALA A N 1
ATOM 671 C CA . ALA A 1 85 ? -22.392 3.919 43.658 1.00 92.50 85 ALA A CA 1
ATOM 672 C C . ALA A 1 85 ? -23.654 3.318 44.304 1.00 92.50 85 ALA A C 1
ATOM 674 O O . ALA A 1 85 ? -23.928 3.570 45.479 1.00 92.50 85 ALA A O 1
ATOM 675 N N . LEU A 1 86 ? -24.391 2.472 43.575 1.00 91.56 86 LEU A N 1
ATOM 676 C CA . LEU A 1 86 ? -25.545 1.739 44.108 1.00 91.56 86 LEU A CA 1
ATOM 677 C C . LEU A 1 86 ? -25.140 0.780 45.234 1.00 91.56 86 LEU A C 1
ATOM 679 O O . LEU A 1 86 ? -25.760 0.776 46.297 1.00 91.56 86 LEU A O 1
ATOM 683 N N . SER A 1 87 ? -24.068 0.009 45.038 1.00 87.31 87 SER A N 1
ATOM 684 C CA . SER A 1 87 ? -23.543 -0.915 46.051 1.00 87.31 87 SER A CA 1
ATOM 685 C C . SER A 1 87 ? -23.091 -0.179 47.316 1.00 87.31 87 SER A C 1
ATOM 687 O O . SER A 1 87 ? -23.360 -0.621 48.435 1.00 87.31 87 SER A O 1
ATOM 689 N N . GLN A 1 88 ? -22.443 0.978 47.156 1.00 88.38 88 GLN A N 1
ATOM 690 C CA . GLN A 1 88 ? -22.052 1.844 48.267 1.00 88.38 88 GLN A CA 1
ATOM 691 C C . GLN A 1 88 ? -23.262 2.439 48.995 1.00 88.38 88 GLN A C 1
ATOM 693 O O . GLN A 1 88 ? -23.252 2.475 50.223 1.00 88.38 88 GLN A O 1
ATOM 698 N N . ALA A 1 89 ? -24.311 2.858 48.281 1.00 83.06 89 ALA A N 1
ATOM 699 C CA . ALA A 1 89 ? -25.533 3.382 48.892 1.00 83.06 89 ALA A CA 1
ATOM 700 C C . ALA A 1 89 ? -26.250 2.321 49.749 1.00 83.06 89 ALA A C 1
ATOM 702 O O . ALA A 1 89 ? -26.635 2.607 50.881 1.00 83.06 89 ALA A O 1
ATOM 703 N N . VAL A 1 90 ? -26.337 1.078 49.259 1.00 78.31 90 VAL A N 1
ATOM 704 C CA . VAL A 1 90 ? -26.919 -0.053 50.007 1.00 78.31 90 VAL A CA 1
ATOM 705 C C . VAL A 1 90 ? -26.103 -0.386 51.264 1.00 78.31 90 VAL A C 1
ATOM 707 O O . VAL A 1 90 ? -26.676 -0.697 52.306 1.00 78.31 90 VAL A O 1
ATOM 710 N N . MET A 1 91 ? -24.768 -0.294 51.212 1.00 67.06 91 MET A N 1
ATOM 711 C CA . MET A 1 91 ? -23.917 -0.487 52.398 1.00 67.06 91 MET A CA 1
ATOM 712 C C . MET A 1 91 ? -23.962 0.704 53.373 1.00 67.06 91 MET A C 1
ATOM 714 O O . MET A 1 91 ? -23.873 0.510 54.589 1.00 67.06 91 MET A O 1
ATOM 718 N N . GLY A 1 92 ? -24.126 1.926 52.857 1.00 53.31 92 GLY A N 1
ATOM 719 C CA . GLY A 1 92 ? -24.187 3.170 53.627 1.00 53.31 92 GLY A CA 1
ATOM 720 C C . GLY A 1 92 ? -25.449 3.330 54.481 1.00 53.31 92 GLY A C 1
ATOM 721 O O . GLY A 1 92 ? -25.404 4.033 55.488 1.00 53.31 92 GLY A O 1
ATOM 722 N N . GLU A 1 93 ? -26.541 2.634 54.150 1.00 50.97 93 GLU A N 1
ATOM 723 C CA . GLU A 1 93 ? -27.741 2.557 55.003 1.00 50.97 93 GLU A CA 1
ATOM 724 C C . GLU A 1 93 ? -27.622 1.526 56.144 1.00 50.97 93 GLU A C 1
ATOM 726 O O . GLU A 1 93 ? -28.463 1.507 57.043 1.00 50.97 93 GLU A O 1
ATOM 731 N N . GLY A 1 94 ? -26.571 0.694 56.154 1.00 52.00 94 GLY A N 1
ATOM 732 C CA . GLY A 1 94 ? -26.429 -0.411 57.104 1.00 52.00 94 GLY A CA 1
ATOM 733 C C . GLY A 1 94 ? -25.284 -0.305 58.110 1.00 52.00 94 GLY A C 1
ATOM 734 O O . GLY A 1 94 ? -25.469 -0.696 59.261 1.00 52.00 94 GLY A O 1
ATOM 735 N N . VAL A 1 95 ? -24.089 0.163 57.733 1.00 43.72 95 VAL A N 1
ATOM 736 C CA . VAL A 1 95 ? -22.918 0.052 58.624 1.00 43.72 95 VAL A CA 1
ATOM 737 C C . VAL A 1 95 ? -21.931 1.200 58.424 1.00 43.72 95 VAL A C 1
ATOM 739 O O . VAL A 1 95 ? -21.236 1.300 57.418 1.00 43.72 95 VAL A O 1
ATOM 742 N N . SER A 1 96 ? -21.802 2.020 59.465 1.00 49.81 96 SER A N 1
ATOM 743 C CA . SER A 1 96 ? -20.637 2.871 59.695 1.00 49.81 96 SER A CA 1
ATOM 744 C C . SER A 1 96 ? -19.409 1.973 59.886 1.00 49.81 96 SER A C 1
ATOM 746 O O . SER A 1 96 ? -19.337 1.236 60.869 1.00 49.81 96 SER A O 1
ATOM 748 N N . SER A 1 97 ? -18.449 1.978 58.959 1.00 40.66 97 SER A N 1
ATOM 749 C CA . SER A 1 97 ? -17.158 1.323 59.187 1.00 40.66 97 SER A CA 1
ATOM 750 C C . SER A 1 97 ? -16.021 2.153 58.615 1.00 40.66 97 SER A C 1
ATOM 752 O O . SER A 1 97 ? -15.911 2.385 57.412 1.00 40.66 97 SER A O 1
ATOM 754 N N . ALA A 1 98 ? -15.198 2.632 59.541 1.00 43.62 98 ALA A N 1
ATOM 755 C CA . ALA A 1 98 ? -13.940 3.289 59.283 1.00 43.62 98 ALA A CA 1
ATOM 756 C C . ALA A 1 98 ? -13.002 2.363 58.498 1.00 43.62 98 ALA A C 1
ATOM 758 O O . ALA A 1 98 ? -12.844 1.184 58.813 1.00 43.62 98 ALA A O 1
ATOM 759 N N . ALA A 1 99 ? -12.361 2.942 57.488 1.00 52.12 99 ALA A N 1
ATOM 760 C CA . ALA A 1 99 ? -11.320 2.325 56.687 1.00 52.12 99 ALA A CA 1
ATOM 761 C C . ALA A 1 99 ? -10.213 1.714 57.556 1.00 52.12 99 ALA A C 1
ATOM 763 O O . ALA A 1 99 ? -9.611 2.432 58.350 1.00 52.12 99 ALA A O 1
ATOM 764 N N . LEU A 1 100 ? -9.877 0.439 57.340 1.00 41.16 100 LEU A N 1
ATOM 765 C CA . LEU A 1 100 ? -8.573 -0.107 57.712 1.00 41.16 100 LEU A CA 1
ATOM 766 C C . LEU A 1 100 ? -8.069 -1.073 56.635 1.00 41.16 100 LEU A C 1
ATOM 768 O O . LEU A 1 100 ? -8.752 -2.001 56.203 1.00 41.16 100 LEU A O 1
ATOM 772 N N . SER A 1 101 ? -6.853 -0.772 56.192 1.00 43.00 101 SER A N 1
ATOM 773 C CA . SER A 1 101 ? -6.028 -1.455 55.202 1.00 43.00 101 SER A CA 1
ATOM 774 C C . SER A 1 101 ? -5.937 -2.965 55.438 1.00 43.00 101 SER A C 1
ATOM 776 O O . SER A 1 101 ? -5.508 -3.417 56.500 1.00 43.00 101 SER A O 1
ATOM 778 N N . ASN A 1 102 ? -6.291 -3.731 54.405 1.00 44.53 102 ASN A N 1
ATOM 779 C CA . ASN A 1 102 ? -6.087 -5.175 54.302 1.00 44.53 102 ASN A CA 1
ATOM 780 C C . ASN A 1 102 ? -4.603 -5.506 54.074 1.00 44.53 102 ASN A C 1
ATOM 782 O O . ASN A 1 102 ? -4.241 -5.996 53.009 1.00 44.53 102 ASN A O 1
ATOM 786 N N . GLU A 1 103 ? -3.747 -5.264 55.063 1.00 43.38 103 GLU A N 1
ATOM 787 C CA . GLU A 1 103 ? -2.380 -5.785 55.029 1.00 43.38 103 GLU A CA 1
ATOM 788 C C . GLU A 1 103 ? -2.318 -7.079 55.858 1.00 43.38 103 GLU A C 1
ATOM 790 O O . GLU A 1 103 ? -2.357 -7.083 57.087 1.00 43.38 103 GLU A O 1
ATOM 795 N N . ASP A 1 104 ? -2.296 -8.186 55.119 1.00 47.56 104 ASP A N 1
ATOM 796 C CA . ASP A 1 104 ? -1.708 -9.479 55.472 1.00 47.56 104 ASP A CA 1
ATOM 797 C C . ASP A 1 104 ? -2.230 -10.213 56.723 1.00 47.56 104 ASP A C 1
ATOM 799 O O . ASP A 1 104 ? -1.509 -10.561 57.660 1.00 47.56 104 ASP A O 1
ATOM 803 N N . VAL A 1 105 ? -3.520 -10.556 56.704 1.00 42.88 105 VAL A N 1
ATOM 804 C CA . VAL A 1 105 ? -4.062 -11.556 57.630 1.00 42.88 105 VAL A CA 1
ATOM 805 C C . VAL A 1 105 ? -3.880 -12.945 57.028 1.00 42.88 105 VAL A C 1
ATOM 807 O O . VAL A 1 105 ? -4.788 -13.518 56.423 1.00 42.88 105 VAL A O 1
ATOM 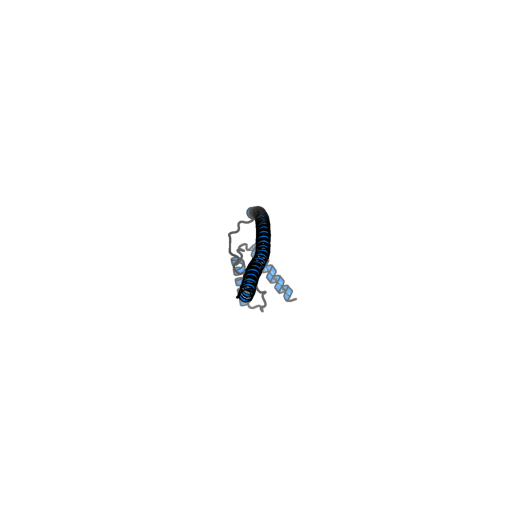810 N N . SER A 1 106 ? -2.676 -13.488 57.200 1.00 52.03 106 SER A N 1
ATOM 811 C CA . SER A 1 106 ? -2.419 -14.916 57.019 1.00 52.03 106 SER A CA 1
ATOM 812 C C . SER A 1 106 ? -3.459 -15.723 57.807 1.00 52.03 106 SER A C 1
ATOM 814 O O . SER A 1 106 ? -3.664 -15.472 58.997 1.00 52.03 106 SER A O 1
ATOM 816 N N . LYS A 1 107 ? -4.136 -16.675 57.144 1.00 53.53 107 LYS A N 1
ATOM 817 C CA . LYS A 1 107 ? -5.106 -17.593 57.772 1.00 53.53 107 LYS A CA 1
ATOM 818 C C . LYS A 1 107 ? -4.543 -18.114 59.098 1.00 53.53 107 LYS A C 1
ATOM 820 O O . LYS A 1 107 ? -3.451 -18.682 59.120 1.00 53.53 107 LYS A O 1
ATOM 825 N N . LEU A 1 108 ? -5.295 -17.928 60.185 1.00 56.03 108 LEU A N 1
ATOM 826 C CA . LEU A 1 108 ? -4.973 -18.496 61.492 1.00 56.03 108 LEU A CA 1
ATOM 827 C C . LEU A 1 108 ? -4.832 -20.013 61.331 1.00 56.03 108 LEU A C 1
ATOM 829 O O . LEU A 1 108 ? -5.784 -20.702 60.971 1.00 56.03 108 LEU A O 1
ATOM 833 N N . LYS A 1 109 ? -3.614 -20.515 61.533 1.00 53.97 109 LYS A N 1
ATOM 834 C CA . LYS A 1 109 ? -3.329 -21.947 61.532 1.00 53.97 109 LYS A CA 1
ATOM 835 C C . LYS A 1 109 ? -4.054 -22.574 62.722 1.00 53.97 109 LYS A C 1
ATOM 837 O O . LYS A 1 109 ? -3.939 -22.056 63.833 1.00 53.97 109 LYS A O 1
ATOM 842 N N . GLU A 1 110 ? -4.789 -23.653 62.464 1.00 56.78 110 GLU A N 1
ATOM 843 C CA . GLU A 1 110 ? -5.542 -24.409 63.468 1.00 56.78 110 GLU A CA 1
ATOM 844 C C . GLU A 1 110 ? -4.673 -24.758 64.686 1.00 56.78 110 GLU A C 1
ATOM 846 O O . GLU A 1 110 ? -3.455 -24.944 64.583 1.00 56.78 110 GLU A O 1
ATOM 851 N N . PHE A 1 111 ? -5.302 -24.811 65.859 1.00 54.56 111 PHE A N 1
ATOM 852 C CA . PHE A 1 111 ? -4.647 -25.129 67.120 1.00 54.56 111 PHE A CA 1
ATOM 853 C C . PHE A 1 111 ? -4.289 -26.623 67.162 1.00 54.56 111 PHE A C 1
ATOM 855 O O . PHE A 1 111 ? -5.163 -27.482 67.214 1.00 54.56 111 PHE A O 1
ATOM 862 N N . VAL A 1 112 ? -2.992 -26.946 67.133 1.00 57.91 112 VAL A N 1
ATOM 863 C CA . VAL A 1 112 ? -2.486 -28.340 67.119 1.00 57.91 112 VAL A CA 1
ATOM 864 C C . VAL A 1 112 ? -1.754 -28.695 68.430 1.00 57.91 112 VAL A C 1
ATOM 866 O O . VAL A 1 112 ? -0.805 -29.473 68.429 1.00 57.91 112 VAL A O 1
ATOM 869 N N . GLY A 1 113 ? -2.136 -28.092 69.563 1.00 48.47 113 GLY A N 1
ATOM 870 C CA . GLY A 1 113 ? -1.383 -28.168 70.825 1.00 48.47 113 GLY A CA 1
ATOM 871 C C . GLY A 1 113 ? -2.051 -28.966 71.950 1.00 48.47 113 GLY A C 1
ATOM 872 O O . GLY A 1 113 ? -3.250 -28.861 72.198 1.00 48.47 113 GLY A O 1
ATOM 873 N N . THR A 1 114 ? -1.260 -29.758 72.675 1.00 56.19 114 THR A N 1
ATOM 874 C CA . THR A 1 114 ? -1.617 -30.380 73.964 1.00 56.19 114 THR A CA 1
ATOM 875 C C . THR A 1 114 ? -1.928 -29.291 74.997 1.00 56.19 114 THR A C 1
ATOM 877 O O . THR A 1 114 ? -1.233 -28.287 75.034 1.00 56.19 114 THR A O 1
ATOM 880 N N . ARG A 1 115 ? -2.953 -29.484 75.844 1.00 58.91 115 ARG A N 1
ATOM 881 C CA . ARG A 1 115 ? -3.513 -28.485 76.785 1.00 58.91 115 ARG A CA 1
ATOM 882 C C . ARG A 1 115 ? -2.502 -27.927 77.814 1.00 58.91 115 ARG A C 1
ATOM 884 O O . ARG A 1 115 ? -2.554 -28.279 78.989 1.00 58.91 115 ARG A O 1
ATOM 891 N N . SER A 1 116 ? -1.611 -27.039 77.388 1.00 64.38 116 SER A N 1
ATOM 892 C CA . SER A 1 116 ? -0.804 -26.164 78.239 1.00 64.38 116 SER A CA 1
ATOM 893 C C . SER A 1 116 ? -1.516 -24.819 78.375 1.00 64.38 116 SER A C 1
ATOM 895 O O . SER A 1 116 ? -1.983 -24.270 77.378 1.00 64.38 116 SER A O 1
ATOM 897 N N . ALA A 1 117 ? -1.587 -24.259 79.587 1.00 63.22 117 ALA A N 1
ATOM 898 C CA . ALA A 1 117 ? -2.170 -22.929 79.814 1.00 63.22 117 ALA A CA 1
ATOM 899 C C . ALA A 1 117 ? -1.505 -21.849 78.934 1.00 63.22 117 ALA A C 1
ATOM 901 O O . ALA A 1 117 ? -2.178 -20.966 78.417 1.00 63.22 117 ALA A O 1
ATOM 902 N N . CYS A 1 118 ? -0.206 -22.009 78.661 1.00 66.81 118 CYS A N 1
ATOM 903 C CA . CYS A 1 118 ? 0.561 -21.131 77.778 1.00 66.81 118 CYS A CA 1
ATOM 904 C C . CYS A 1 118 ? 0.047 -21.139 76.324 1.00 66.81 118 CYS A C 1
ATOM 906 O O . CYS A 1 118 ? 0.064 -20.112 75.648 1.00 66.81 118 CYS A O 1
ATOM 908 N N . ASP A 1 119 ? -0.446 -22.278 75.834 1.00 65.25 119 ASP A N 1
ATOM 909 C CA . ASP A 1 119 ? -0.941 -22.390 74.459 1.00 65.25 119 ASP A CA 1
ATOM 910 C C . ASP A 1 119 ? -2.334 -21.766 74.310 1.00 65.25 119 ASP A C 1
ATOM 912 O O . ASP A 1 119 ? -2.628 -21.155 73.281 1.00 65.25 119 ASP A O 1
ATOM 916 N N . VAL A 1 120 ? -3.160 -21.846 75.360 1.00 69.81 120 VAL A N 1
ATOM 917 C CA . VAL A 1 120 ? -4.460 -21.159 75.425 1.00 69.81 120 VAL A CA 1
ATOM 918 C C . VAL A 1 120 ? -4.260 -19.645 75.454 1.00 69.81 120 VAL A C 1
ATOM 920 O O . VAL A 1 120 ? -4.889 -18.935 74.670 1.00 69.81 120 VAL A O 1
ATOM 923 N N . ASP A 1 121 ? -3.335 -19.154 76.281 1.00 74.06 121 ASP A N 1
ATOM 924 C CA . ASP A 1 121 ? -3.019 -17.725 76.355 1.00 74.06 121 ASP A CA 1
ATOM 925 C C . ASP A 1 121 ? -2.475 -17.198 75.017 1.00 74.06 121 ASP A C 1
ATOM 927 O O . ASP A 1 121 ? -2.907 -16.150 74.530 1.00 74.06 121 ASP A O 1
ATOM 931 N N . ASN A 1 122 ? -1.598 -17.961 74.355 1.00 76.50 122 ASN A N 1
ATOM 932 C CA . ASN A 1 122 ? -1.093 -17.619 73.024 1.00 76.50 122 ASN A CA 1
ATOM 933 C C . ASN A 1 122 ? -2.195 -17.605 71.956 1.00 76.50 122 ASN A C 1
ATOM 935 O O . ASN A 1 122 ? -2.171 -16.759 71.058 1.00 76.50 122 ASN A O 1
ATOM 939 N N . PHE A 1 123 ? -3.155 -18.528 72.023 1.00 75.00 123 PHE A N 1
ATOM 940 C CA . PHE A 1 123 ? -4.283 -18.571 71.094 1.00 75.00 123 PHE A CA 1
ATOM 941 C C . PHE A 1 123 ? -5.212 -17.367 71.278 1.00 75.00 123 PHE A C 1
ATOM 943 O O . PHE A 1 123 ? -5.517 -16.682 70.300 1.00 75.00 123 PHE A O 1
ATOM 950 N N . LEU A 1 124 ? -5.603 -17.062 72.520 1.00 82.06 124 LEU A N 1
ATOM 951 C CA . LEU A 1 124 ? -6.442 -15.902 72.833 1.00 82.06 124 LEU A CA 1
ATOM 952 C C . LEU A 1 124 ? -5.761 -14.597 72.416 1.00 82.06 124 LEU A C 1
ATOM 954 O O . LEU A 1 124 ? -6.392 -13.740 71.800 1.00 82.06 124 LEU A O 1
ATOM 958 N N . TRP A 1 125 ? -4.454 -14.476 72.659 1.00 81.12 125 TRP A N 1
ATOM 959 C CA . TRP A 1 125 ? -3.679 -13.317 72.226 1.00 81.12 125 TRP A CA 1
ATOM 960 C C . TRP A 1 125 ? -3.678 -13.151 70.697 1.00 81.12 125 TRP A C 1
ATOM 962 O O . TRP A 1 125 ? -3.881 -12.046 70.191 1.00 81.12 125 TRP A O 1
ATOM 972 N N . ARG A 1 126 ? -3.518 -14.247 69.939 1.00 77.56 126 ARG A N 1
ATOM 973 C CA . ARG A 1 126 ? -3.582 -14.225 68.466 1.00 77.56 126 ARG A CA 1
ATOM 974 C C . ARG A 1 126 ? -4.980 -13.898 67.942 1.00 77.56 126 ARG A C 1
ATOM 976 O O . ARG A 1 126 ? -5.081 -13.149 66.974 1.00 77.56 126 ARG A O 1
ATOM 983 N N . MET A 1 127 ? -6.031 -14.426 68.568 1.00 80.50 127 MET A N 1
ATOM 984 C CA . MET A 1 127 ? -7.424 -14.142 68.206 1.00 80.50 127 MET A CA 1
ATOM 985 C C . MET A 1 127 ? -7.781 -12.679 68.454 1.00 80.50 127 MET A C 1
ATOM 987 O O . MET A 1 127 ? -8.330 -12.022 67.572 1.00 80.50 127 MET A O 1
ATOM 991 N N . GLU A 1 128 ? -7.392 -12.127 69.601 1.00 82.12 128 GLU A N 1
ATOM 992 C CA . GLU A 1 128 ? -7.663 -10.723 69.903 1.00 82.12 128 GLU A CA 1
ATOM 993 C C . GLU A 1 128 ? -6.880 -9.787 68.976 1.00 82.12 128 GLU A C 1
ATOM 995 O O . GLU A 1 128 ? -7.396 -8.760 68.530 1.00 82.12 128 GLU A O 1
ATOM 1000 N N . ASN A 1 129 ? -5.652 -10.166 68.608 1.00 78.38 129 ASN A N 1
ATOM 1001 C CA . ASN A 1 129 ? -4.878 -9.426 67.618 1.00 78.38 129 ASN A CA 1
ATOM 1002 C C . ASN A 1 129 ? -5.484 -9.532 66.205 1.00 78.38 129 ASN A C 1
ATOM 1004 O O . ASN A 1 129 ? -5.514 -8.544 65.476 1.00 78.38 129 ASN A O 1
ATOM 1008 N N . TYR A 1 130 ? -6.024 -10.697 65.835 1.00 80.12 130 TYR A N 1
ATOM 1009 C CA . TYR A 1 130 ? -6.758 -10.898 64.584 1.00 80.12 130 TYR A CA 1
ATOM 1010 C C . TYR A 1 130 ? -8.017 -10.027 64.524 1.00 80.12 130 TYR A C 1
ATOM 1012 O O . TYR A 1 130 ? -8.234 -9.332 63.533 1.00 80.12 130 TYR A O 1
ATOM 1020 N N . PHE A 1 131 ? -8.827 -10.005 65.586 1.00 82.81 131 PHE A N 1
ATOM 1021 C CA . PHE A 1 131 ? -10.025 -9.169 65.640 1.00 82.81 131 PHE A CA 1
ATOM 1022 C C . PHE A 1 131 ? -9.683 -7.688 65.566 1.00 82.81 131 PHE A C 1
ATOM 1024 O O . PHE A 1 131 ? -10.311 -6.958 64.802 1.00 82.81 131 PHE A O 1
ATOM 1031 N N . ARG A 1 132 ? -8.635 -7.262 66.277 1.00 78.81 132 ARG A N 1
ATOM 1032 C CA . ARG A 1 132 ? -8.119 -5.894 66.200 1.00 78.81 132 ARG A CA 1
ATOM 1033 C C . ARG A 1 132 ? -7.684 -5.528 64.780 1.00 78.81 132 ARG A C 1
ATOM 1035 O O . ARG A 1 132 ? -8.064 -4.466 64.301 1.00 78.81 132 ARG A O 1
ATOM 1042 N N . ALA A 1 133 ? -6.949 -6.407 64.098 1.00 69.75 133 ALA A N 1
ATOM 1043 C CA . ALA A 1 133 ? -6.522 -6.196 62.713 1.00 69.75 133 ALA A CA 1
ATOM 1044 C C . ALA A 1 133 ? -7.702 -6.175 61.725 1.00 69.75 133 ALA A C 1
ATOM 1046 O O . ALA A 1 133 ? -7.668 -5.458 60.731 1.00 69.75 133 ALA A O 1
ATOM 1047 N N . LYS A 1 134 ? -8.765 -6.936 62.006 1.00 73.56 134 LYS A N 1
ATOM 1048 C CA . LYS A 1 134 ? -9.994 -6.986 61.200 1.00 73.56 134 LYS A CA 1
ATOM 1049 C C . LYS A 1 134 ? -11.047 -5.942 61.589 1.00 73.56 134 LYS A C 1
ATOM 1051 O O . LYS A 1 134 ? -12.124 -5.947 61.002 1.00 73.56 134 LYS A O 1
ATOM 1056 N N . GLY A 1 135 ? -10.771 -5.074 62.565 1.00 76.31 135 GLY A N 1
ATOM 1057 C CA . GLY A 1 135 ? -11.731 -4.077 63.053 1.00 76.31 135 GLY A CA 1
ATOM 1058 C C . GLY A 1 135 ? -12.958 -4.672 63.760 1.00 76.31 135 GLY A C 1
ATOM 1059 O O . GLY A 1 135 ? -13.963 -3.988 63.936 1.00 76.31 135 GLY A O 1
ATOM 1060 N N . ILE A 1 136 ? -12.902 -5.940 64.174 1.00 79.19 136 ILE A N 1
ATOM 1061 C CA . ILE A 1 136 ? -13.993 -6.619 64.878 1.00 79.19 136 ILE A CA 1
ATOM 1062 C C . ILE A 1 136 ? -13.923 -6.201 66.350 1.00 79.19 136 ILE A C 1
ATOM 1064 O O . ILE A 1 136 ? -13.099 -6.702 67.113 1.00 79.19 136 ILE A O 1
ATOM 1068 N N . MET A 1 137 ? -14.770 -5.250 66.746 1.00 79.50 137 MET A N 1
ATOM 1069 C CA . MET A 1 137 ? -14.818 -4.717 68.117 1.00 79.50 137 MET A CA 1
ATOM 1070 C C . MET A 1 137 ? -16.031 -5.192 68.924 1.00 79.50 137 MET A C 1
ATOM 1072 O O . MET A 1 137 ? -16.031 -5.037 70.139 1.00 79.50 137 MET A O 1
ATOM 1076 N N . ASP A 1 138 ? -17.033 -5.778 68.268 1.00 84.44 138 ASP A N 1
ATOM 1077 C CA . ASP A 1 138 ? -18.247 -6.279 68.912 1.00 84.44 138 ASP A CA 1
ATOM 1078 C C . ASP A 1 138 ? -17.989 -7.619 69.622 1.00 84.44 138 ASP A C 1
ATOM 1080 O O . ASP A 1 138 ? -17.625 -8.618 68.992 1.00 84.44 138 ASP A O 1
ATOM 1084 N N . ASP A 1 139 ? -18.190 -7.645 70.940 1.00 78.62 139 ASP A N 1
ATOM 1085 C CA . ASP A 1 139 ? -17.906 -8.815 71.773 1.00 78.62 139 ASP A CA 1
ATOM 1086 C C . ASP A 1 139 ? -18.868 -9.992 71.521 1.00 78.62 139 ASP A C 1
ATOM 1088 O O . ASP A 1 139 ? -18.475 -11.150 71.687 1.00 78.62 139 ASP A O 1
ATOM 1092 N N . ALA A 1 140 ? -20.098 -9.740 71.053 1.00 78.94 140 ALA A N 1
ATOM 1093 C CA . ALA A 1 140 ? -21.033 -10.799 70.677 1.00 78.94 140 ALA A CA 1
ATOM 1094 C C . ALA A 1 140 ? -20.587 -11.495 69.382 1.00 78.94 140 ALA A C 1
ATOM 1096 O O . ALA A 1 140 ? -20.677 -12.722 69.274 1.00 78.94 140 ALA A O 1
ATOM 1097 N N . VAL A 1 141 ? -20.036 -10.739 68.426 1.00 76.00 141 VAL A N 1
ATOM 1098 C CA . VAL A 1 141 ? -19.440 -11.294 67.201 1.00 76.00 141 VAL A CA 1
ATOM 1099 C C . VAL A 1 141 ? -18.168 -12.074 67.531 1.00 76.00 141 VAL A C 1
ATOM 1101 O O . VAL A 1 141 ? -18.036 -13.220 67.098 1.00 76.00 141 VAL A O 1
ATOM 1104 N N . LYS A 1 142 ? -17.263 -11.523 68.353 1.00 81.00 142 LYS A N 1
ATOM 1105 C CA . LYS A 1 142 ? -16.054 -12.239 68.807 1.00 81.00 142 LYS A CA 1
ATOM 1106 C C . LYS A 1 142 ? -16.401 -13.564 69.496 1.00 81.00 142 LYS A C 1
ATOM 1108 O O . LYS A 1 142 ? -15.781 -14.587 69.202 1.00 81.00 142 LYS A O 1
ATOM 1113 N N . GLY A 1 143 ? -17.426 -13.571 70.355 1.00 75.94 143 GLY A N 1
ATOM 1114 C CA . GLY A 1 143 ? -17.914 -14.763 71.055 1.00 75.94 143 GLY A CA 1
ATOM 1115 C C . GLY A 1 143 ? -18.323 -15.910 70.122 1.00 75.94 143 GLY A C 1
ATOM 1116 O O . GLY A 1 143 ? -18.003 -17.066 70.399 1.00 75.94 143 GLY A O 1
ATOM 1117 N N . GLN A 1 144 ? -18.948 -15.608 68.977 1.00 77.12 144 GLN A N 1
ATOM 1118 C CA . GLN A 1 144 ? -19.308 -16.627 67.978 1.00 77.12 144 GLN A CA 1
ATOM 1119 C C . GLN A 1 144 ? -18.082 -17.275 67.323 1.00 77.12 144 GLN A C 1
ATOM 1121 O O . GLN A 1 144 ? -18.098 -18.472 67.031 1.00 77.12 144 GLN A O 1
ATOM 1126 N N . PHE A 1 145 ? -17.012 -16.509 67.097 1.00 71.25 145 PHE A N 1
ATOM 1127 C CA . PHE A 1 145 ? -15.765 -17.041 66.545 1.00 71.25 145 PHE A CA 1
ATOM 1128 C C . PHE A 1 145 ? -15.033 -17.922 67.560 1.00 71.25 145 PHE A C 1
ATOM 1130 O O . PHE A 1 145 ? -14.613 -19.020 67.202 1.00 71.25 145 PHE A O 1
ATOM 1137 N N . TYR A 1 146 ? -14.940 -17.498 68.825 1.00 73.56 146 TYR A N 1
ATOM 1138 C CA . TYR A 1 146 ? -14.372 -18.338 69.887 1.00 73.56 146 TYR A CA 1
ATOM 1139 C C . TYR A 1 146 ? -15.112 -19.679 70.011 1.00 73.56 146 TYR A C 1
ATOM 1141 O O . TYR A 1 146 ? -14.472 -20.725 70.123 1.00 73.56 146 TYR A O 1
ATOM 1149 N N . LEU A 1 147 ? -16.447 -19.661 69.917 1.00 68.25 147 LEU A N 1
ATOM 1150 C CA . LEU A 1 147 ? -17.269 -20.868 69.982 1.00 68.25 147 LEU A CA 1
ATOM 1151 C C . LEU A 1 147 ? -17.010 -21.805 68.789 1.00 68.25 147 LEU A C 1
ATOM 1153 O O . LEU A 1 147 ? -16.742 -22.987 68.997 1.00 68.25 147 LEU A O 1
ATOM 1157 N N . LYS A 1 148 ? -16.994 -21.276 67.556 1.00 65.88 148 LYS A N 1
ATOM 1158 C CA . LYS A 1 148 ? -16.736 -22.071 66.341 1.00 65.88 148 LYS A CA 1
ATOM 1159 C C . LYS A 1 148 ? -15.382 -22.778 66.359 1.00 65.88 148 LYS A C 1
ATOM 1161 O O . LYS A 1 148 ? -15.325 -23.966 66.061 1.00 65.88 148 LYS A O 1
ATOM 1166 N N . PHE A 1 149 ? -14.313 -22.083 66.749 1.00 62.22 149 PHE A N 1
ATOM 1167 C CA . PHE A 1 149 ? -12.982 -22.699 66.803 1.00 62.22 149 PHE A CA 1
ATOM 1168 C C . PHE A 1 149 ? -12.876 -23.763 67.907 1.00 62.22 149 PHE A C 1
ATOM 1170 O O . PHE A 1 149 ? -12.214 -24.781 67.711 1.00 62.22 149 PHE A O 1
ATOM 1177 N N . SER A 1 150 ? -13.575 -23.586 69.037 1.00 59.66 150 SER A N 1
ATOM 1178 C CA . SER A 1 150 ? -13.633 -24.616 70.085 1.00 59.66 150 SER A CA 1
ATOM 1179 C C . SER A 1 150 ? -14.425 -25.866 69.666 1.00 59.66 150 SER A C 1
ATOM 1181 O O . SER A 1 150 ? -14.072 -26.980 70.057 1.00 59.66 150 SER A O 1
ATOM 1183 N N . GLU A 1 151 ? -15.468 -25.702 68.844 1.00 57.06 151 GLU A N 1
ATOM 1184 C CA . GLU A 1 151 ? -16.272 -26.813 68.321 1.00 57.06 151 GLU A CA 1
ATOM 1185 C C . GLU A 1 151 ? -15.534 -27.611 67.238 1.00 57.06 151 GLU A C 1
ATOM 1187 O O . GLU A 1 151 ? -15.614 -28.841 67.229 1.00 57.06 151 GLU A O 1
ATOM 1192 N N . GLU A 1 152 ? -14.794 -26.945 66.347 1.00 54.50 152 GLU A N 1
ATOM 1193 C CA . GLU A 1 152 ? -13.985 -27.609 65.315 1.00 54.50 152 GLU A CA 1
ATOM 1194 C C . GLU A 1 152 ? -12.862 -28.458 65.927 1.00 54.50 152 GLU A C 1
ATOM 1196 O O . GLU A 1 152 ? -12.664 -29.605 65.520 1.00 54.50 152 GLU A O 1
ATOM 1201 N N . GLU A 1 153 ? -12.195 -27.967 66.975 1.00 50.41 153 GLU A N 1
ATOM 1202 C CA . GLU A 1 153 ? -11.161 -28.738 67.673 1.00 50.41 153 GLU A CA 1
ATOM 1203 C C . GLU A 1 153 ? -11.739 -29.934 68.453 1.00 50.41 153 GLU A C 1
ATOM 120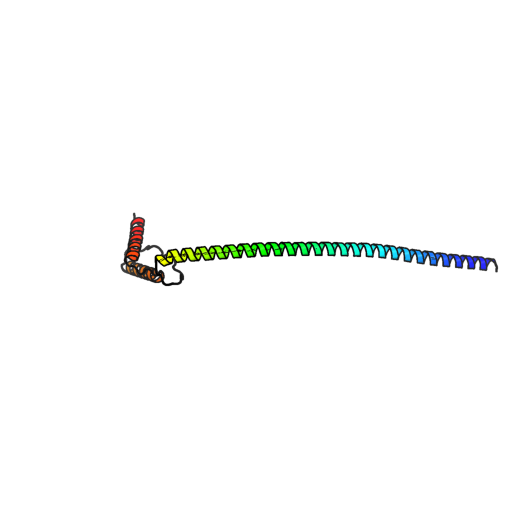5 O O . GLU A 1 153 ? -11.123 -31.002 68.516 1.00 50.41 153 GLU A O 1
ATOM 1210 N N . ALA A 1 154 ? -12.938 -29.787 69.031 1.00 49.72 154 ALA A N 1
ATOM 1211 C CA . ALA A 1 154 ? -13.632 -30.883 69.705 1.00 49.72 154 ALA A CA 1
ATOM 1212 C C . ALA A 1 154 ? -14.076 -31.980 68.720 1.00 49.72 154 ALA A C 1
ATOM 1214 O O . ALA A 1 154 ? -14.012 -33.162 69.055 1.00 49.72 154 ALA A O 1
ATOM 1215 N N . ARG A 1 155 ? -14.480 -31.603 67.499 1.00 51.75 155 ARG A N 1
ATOM 1216 C CA . ARG A 1 155 ? -14.846 -32.544 66.427 1.00 51.75 155 ARG A CA 1
ATOM 1217 C C . ARG A 1 155 ? -13.644 -33.254 65.809 1.00 51.75 155 ARG A C 1
ATOM 1219 O O . ARG A 1 155 ? -13.775 -34.415 65.453 1.00 51.75 155 ARG A O 1
ATOM 1226 N N . ALA A 1 156 ? -12.486 -32.604 65.715 1.00 50.97 156 ALA A N 1
ATOM 1227 C CA . ALA A 1 156 ? -11.263 -33.208 65.175 1.00 50.97 156 ALA A CA 1
ATOM 1228 C C . ALA A 1 156 ? -10.635 -34.292 66.083 1.00 50.97 156 ALA A C 1
ATOM 1230 O O . ALA A 1 156 ? -9.688 -34.964 65.676 1.00 50.97 156 ALA A O 1
ATOM 1231 N N . LYS A 1 157 ? -11.128 -34.447 67.320 1.00 48.75 157 LYS A N 1
ATOM 1232 C CA . LYS A 1 157 ? -10.623 -35.397 68.329 1.00 48.75 157 LYS A CA 1
ATOM 1233 C C . LYS A 1 157 ? -11.587 -36.564 68.626 1.00 48.75 157 LYS A C 1
ATOM 1235 O O . LYS A 1 157 ? -11.300 -37.341 69.537 1.00 48.75 157 LYS A O 1
ATOM 1240 N N . LEU A 1 158 ? -12.695 -36.680 67.885 1.00 43.41 158 LEU A N 1
ATOM 1241 C CA . LEU A 1 158 ? -13.633 -37.818 67.882 1.00 43.41 158 LEU A CA 1
ATOM 1242 C C . LEU A 1 158 ? -13.438 -38.660 66.618 1.00 43.41 158 LEU A C 1
ATOM 1244 O O . LEU A 1 158 ? -13.560 -39.898 66.738 1.00 43.41 158 LEU A O 1
#

Foldseek 3Di:
DVVVVVVVVVVVVVVVVVVVVVVVVVVVVVVVVVVVVVVVVVVVVVVVVVVVVVVVVVVVVVVVVVVVVVVVVVVVVVVVVVVVVVVVVVVVVPDDDDDDDPDDPDPDDAQPDDDDPVSVVVVVVVLVVSCVNVVNPDVVVSVVVVVVSVVVVVVVVD

pLDDT: mean 81.92, std 19.08, range [40.66, 98.69]

Radius of gyration: 49.15 Å; chains: 1; bounding box: 72×43×143 Å

Sequence (158 aa):
MEDIKEVLDGVEDCIDNWKEQSRDYVKMSLDSTMDKLNELFNSHRDKLLERNDALEAMMMALNEGTMATTMALSTTIEELEVELALSQAVMGEGVSSAALSNEDVSKLKEFVGTRSACDVDNFLWRMENYFRAKGIMDDAVKGQFYLKFSEEEARAKL

Organism: Gossypium gossypioides (NCBI:txid34282)